Protein AF-A0A849H8X6-F1 (afdb_monomer_lite)

Secondary structure (DSSP, 8-state):
-HHHHHHHHHHHHHHHHHHHTTGGGGGS-HHHHHHHHHHHHHHHHHGGGGS-TT-HHHHHHHHHHHHHHHHHHHHHHHHHHTT----HHHHHHHHH-TT---HHHHTTS----HHHHHHHHHHHHHHHHHHHHHHHHHHHS-HHHHHHHHH--

Foldseek 3Di:
DVVQVVLLVVLLCQLLVLLLVLQVVLPDDLVSSVVSLVVSLVSLQCSLVSGDPVPVVSSVVSNVLSVLSSLQSVLSSVCSVVVNHDDSVLSSVQSPPSVNSHSPCPVVDDDDDPVVVVVVVVVVVVVVVVVVVVVVVVVVDPVVPVVVVVVVD

Radius of gyration: 18.77 Å; chains: 1; bounding box: 44×44×46 Å

Structure (mmCIF, N/CA/C/O backbone):
data_AF-A0A849H8X6-F1
#
_entry.id   AF-A0A849H8X6-F1
#
loop_
_atom_site.group_PDB
_atom_site.id
_atom_site.type_symbol
_atom_site.label_atom_id
_atom_site.label_alt_id
_atom_site.label_comp_id
_atom_site.label_asym_id
_atom_site.label_entity_id
_atom_site.label_seq_id
_atom_site.pdbx_PDB_ins_code
_atom_site.Cartn_x
_atom_site.Cartn_y
_atom_site.Cartn_z
_atom_site.occupancy
_atom_site.B_iso_or_equiv
_atom_site.auth_seq_id
_atom_site.auth_comp_id
_atom_site.auth_asym_id
_atom_site.auth_atom_id
_atom_site.pdbx_PDB_model_num
ATOM 1 N N . MET A 1 1 ? 21.881 -0.531 -15.303 1.00 60.28 1 MET A N 1
ATOM 2 C CA . MET A 1 1 ? 21.509 -0.855 -13.903 1.00 60.28 1 MET A CA 1
ATOM 3 C C . MET A 1 1 ? 20.921 0.338 -13.143 1.00 60.28 1 MET A C 1
ATOM 5 O O . MET A 1 1 ? 19.804 0.206 -12.665 1.00 60.28 1 MET A O 1
ATOM 9 N N . ALA A 1 2 ? 21.569 1.513 -13.084 1.00 70.62 2 ALA A N 1
ATOM 10 C CA . ALA A 1 2 ? 21.063 2.681 -12.329 1.00 70.62 2 ALA A CA 1
ATOM 11 C C . ALA A 1 2 ? 19.609 3.104 -12.660 1.00 70.62 2 ALA A C 1
ATOM 13 O O . ALA A 1 2 ? 18.828 3.387 -11.754 1.00 70.62 2 ALA A O 1
ATOM 14 N N . ALA A 1 3 ? 19.217 3.067 -13.940 1.00 72.69 3 ALA A N 1
ATOM 15 C CA . ALA A 1 3 ? 17.862 3.423 -14.376 1.00 72.69 3 ALA A CA 1
ATOM 16 C C . ALA A 1 3 ? 16.762 2.499 -13.807 1.00 72.69 3 ALA A C 1
ATOM 18 O O . ALA A 1 3 ? 15.667 2.960 -13.488 1.00 72.69 3 ALA A O 1
ATOM 19 N N . VAL A 1 4 ? 17.063 1.207 -13.617 1.00 76.50 4 VAL A N 1
ATOM 20 C CA . VAL A 1 4 ? 16.100 0.229 -13.084 1.00 76.50 4 VAL A CA 1
ATOM 21 C C . VAL A 1 4 ? 15.816 0.518 -11.611 1.00 76.50 4 VAL A C 1
ATOM 23 O O . VAL A 1 4 ? 14.654 0.590 -11.220 1.00 76.50 4 VAL A O 1
ATOM 26 N N . HIS A 1 5 ? 16.852 0.779 -10.808 1.00 82.88 5 HIS A N 1
ATOM 27 C CA . HIS A 1 5 ? 16.688 1.091 -9.383 1.00 82.88 5 HIS A CA 1
ATOM 28 C C . HIS A 1 5 ? 15.835 2.344 -9.154 1.00 82.88 5 HIS A C 1
ATOM 30 O O . HIS A 1 5 ? 14.966 2.344 -8.283 1.00 82.88 5 HIS A O 1
ATOM 36 N N . TRP A 1 6 ? 16.028 3.380 -9.975 1.00 89.44 6 TRP A N 1
ATOM 37 C CA . TRP A 1 6 ? 15.220 4.595 -9.893 1.00 89.44 6 TRP A CA 1
ATOM 38 C C . TRP A 1 6 ? 13.749 4.337 -10.240 1.00 89.44 6 TRP A C 1
ATOM 40 O O . TRP A 1 6 ? 12.865 4.758 -9.500 1.00 89.44 6 TRP A O 1
ATOM 50 N N . SER A 1 7 ? 13.475 3.581 -11.311 1.00 90.25 7 SER A N 1
ATOM 51 C CA . SER A 1 7 ? 12.097 3.253 -11.712 1.00 90.25 7 SER A CA 1
ATOM 52 C C . SER A 1 7 ? 11.332 2.460 -10.645 1.00 90.25 7 SER A C 1
ATOM 54 O O . SER A 1 7 ? 10.158 2.734 -10.403 1.00 90.25 7 SER A O 1
ATOM 56 N N . VAL A 1 8 ? 12.007 1.540 -9.944 1.00 91.88 8 VAL A N 1
ATOM 57 C CA . VAL A 1 8 ? 11.422 0.773 -8.833 1.00 91.88 8 VAL A CA 1
ATOM 58 C C . VAL A 1 8 ? 11.067 1.689 -7.667 1.00 91.88 8 VAL A C 1
ATOM 60 O O . VAL A 1 8 ? 9.958 1.603 -7.141 1.00 91.88 8 VAL A O 1
ATOM 63 N N . LEU A 1 9 ? 11.984 2.584 -7.283 1.00 92.50 9 LEU A N 1
ATOM 64 C CA . LEU A 1 9 ? 11.751 3.538 -6.201 1.00 92.50 9 LEU A CA 1
ATOM 65 C C . LEU A 1 9 ? 10.570 4.457 -6.528 1.00 92.50 9 LEU A C 1
ATOM 67 O O . LEU A 1 9 ? 9.667 4.609 -5.710 1.00 92.50 9 LEU A O 1
ATOM 71 N N . VAL A 1 10 ? 10.542 5.017 -7.740 1.00 94.56 10 VAL A N 1
ATOM 72 C CA . VAL A 1 10 ? 9.448 5.877 -8.206 1.00 94.56 10 VAL A CA 1
ATOM 73 C C . VAL A 1 10 ? 8.122 5.122 -8.184 1.00 94.56 10 VAL A C 1
ATOM 75 O O . VAL A 1 10 ? 7.155 5.628 -7.620 1.00 94.56 10 VAL A O 1
ATOM 78 N N . ALA A 1 11 ? 8.069 3.902 -8.726 1.00 95.25 11 ALA A N 1
ATOM 79 C CA . ALA A 1 11 ? 6.847 3.105 -8.738 1.00 95.25 11 ALA A CA 1
ATOM 80 C C . ALA A 1 11 ? 6.340 2.803 -7.317 1.00 95.25 11 ALA A C 1
ATOM 82 O O . ALA A 1 11 ? 5.154 2.984 -7.037 1.00 95.25 11 ALA A O 1
ATOM 83 N N . ALA A 1 12 ? 7.236 2.428 -6.397 1.00 94.12 12 ALA A N 1
ATOM 84 C CA . ALA A 1 12 ? 6.890 2.184 -4.998 1.00 94.12 12 ALA A CA 1
ATOM 85 C C . ALA A 1 12 ? 6.389 3.457 -4.293 1.00 94.12 12 ALA A C 1
ATOM 87 O O . ALA A 1 12 ? 5.370 3.416 -3.602 1.00 94.12 12 ALA A O 1
ATOM 88 N N . CYS A 1 13 ? 7.053 4.599 -4.501 1.00 95.81 13 CYS A N 1
ATOM 89 C CA . CYS A 1 13 ? 6.639 5.888 -3.947 1.00 95.81 13 CYS A CA 1
ATOM 90 C C . CYS A 1 13 ? 5.273 6.335 -4.477 1.00 95.81 13 CYS A C 1
ATOM 92 O O . CYS A 1 13 ? 4.448 6.805 -3.694 1.00 95.81 13 CYS A O 1
ATOM 94 N N . VAL A 1 14 ? 5.008 6.160 -5.776 1.00 97.06 14 VAL A N 1
ATOM 95 C CA . VAL A 1 14 ? 3.704 6.467 -6.382 1.00 97.06 14 VAL A CA 1
ATOM 96 C C . VAL A 1 14 ? 2.626 5.560 -5.796 1.00 97.06 14 VAL A C 1
ATOM 98 O O . VAL A 1 14 ? 1.618 6.064 -5.305 1.00 97.06 14 VAL A O 1
ATOM 101 N N . ALA A 1 15 ? 2.844 4.243 -5.770 1.00 97.00 15 ALA A N 1
ATOM 102 C CA . ALA A 1 15 ? 1.888 3.286 -5.215 1.00 97.00 15 ALA A CA 1
ATOM 103 C C . ALA A 1 15 ? 1.558 3.593 -3.743 1.00 97.00 15 ALA A C 1
ATOM 105 O O . ALA A 1 15 ? 0.386 3.624 -3.350 1.00 97.00 15 ALA A O 1
ATOM 106 N N . TYR A 1 16 ? 2.580 3.882 -2.934 1.00 96.88 16 TYR A N 1
ATOM 107 C CA . TYR A 1 16 ? 2.414 4.257 -1.534 1.00 96.88 16 TY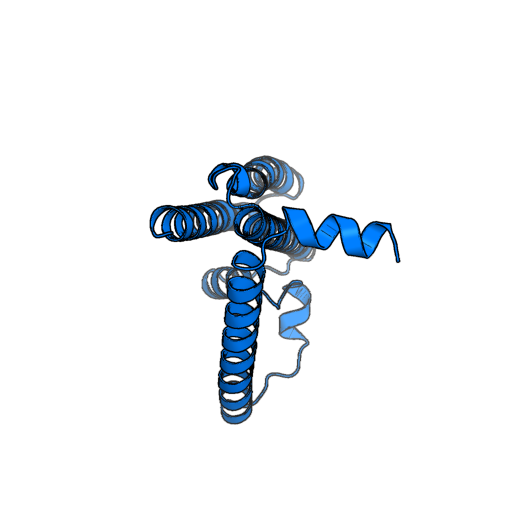R A CA 1
ATOM 108 C C . TYR A 1 16 ? 1.668 5.588 -1.386 1.00 96.88 16 TYR A C 1
ATOM 110 O O . TYR A 1 16 ? 0.680 5.662 -0.658 1.00 96.88 16 TYR A O 1
ATOM 118 N N . GLY A 1 17 ? 2.092 6.631 -2.104 1.00 97.19 17 GLY A N 1
ATOM 119 C CA . GLY A 1 17 ? 1.484 7.961 -2.045 1.00 97.19 17 GLY A CA 1
ATOM 120 C C . GLY A 1 17 ? 0.013 7.955 -2.460 1.00 97.19 17 GLY A C 1
ATOM 121 O O . GLY A 1 17 ? -0.827 8.511 -1.755 1.00 97.19 17 GLY A O 1
ATOM 122 N N . VAL A 1 18 ? -0.323 7.250 -3.542 1.00 97.19 18 VAL A N 1
ATOM 123 C CA . VAL A 1 18 ? -1.712 7.056 -3.991 1.00 97.19 18 VAL A CA 1
ATOM 124 C C . VAL A 1 18 ? -2.523 6.307 -2.934 1.00 97.19 18 VAL A C 1
ATOM 126 O O . VAL A 1 18 ? -3.649 6.699 -2.633 1.00 97.19 18 VAL A O 1
ATOM 129 N N . SER A 1 19 ? -1.945 5.283 -2.300 1.00 97.00 19 SER A N 1
ATOM 130 C CA . SER A 1 19 ? -2.608 4.552 -1.212 1.00 97.00 19 SER A CA 1
ATOM 131 C C . SER A 1 19 ? -2.908 5.447 -0.005 1.00 97.00 19 SER A C 1
ATOM 133 O O . SER A 1 19 ? -3.952 5.293 0.631 1.00 97.00 19 SER A O 1
ATOM 135 N N . VAL A 1 20 ? -2.047 6.428 0.296 1.00 97.62 20 VAL A N 1
ATOM 136 C CA . VAL A 1 20 ? -2.269 7.389 1.390 1.00 97.62 20 VAL A CA 1
ATOM 137 C C . VAL A 1 20 ? -3.517 8.248 1.161 1.00 97.62 20 VAL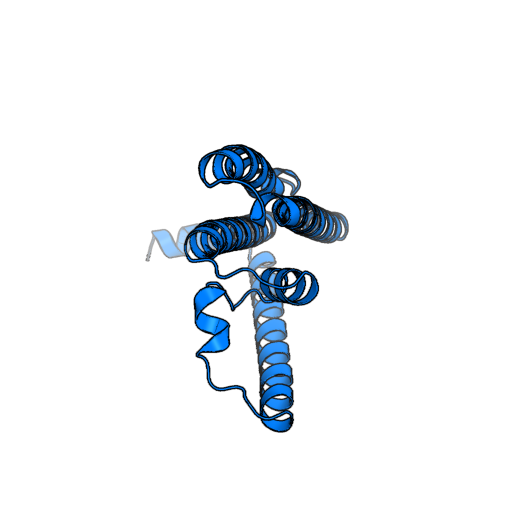 A C 1
ATOM 139 O O . VAL A 1 20 ? -4.218 8.575 2.123 1.00 97.62 20 VAL A O 1
ATOM 142 N N . LEU A 1 21 ? -3.870 8.534 -0.095 1.00 97.19 21 LEU A N 1
ATOM 143 C CA . LEU A 1 21 ? -5.072 9.303 -0.446 1.00 97.19 21 LEU A CA 1
ATOM 144 C C . LEU A 1 21 ? -6.382 8.598 -0.058 1.00 97.19 21 LEU A C 1
ATOM 146 O O . LEU A 1 21 ? -7.428 9.243 0.002 1.00 97.19 21 LEU A O 1
ATOM 150 N N . PHE A 1 22 ? -6.346 7.302 0.268 1.00 97.31 22 PHE A N 1
ATOM 151 C CA . PHE A 1 22 ? -7.516 6.584 0.771 1.00 97.31 22 PHE A CA 1
ATOM 152 C C . PHE A 1 22 ? -7.870 6.938 2.226 1.00 97.31 22 PHE A C 1
ATOM 154 O O . PHE A 1 22 ? -9.005 6.728 2.654 1.00 97.31 22 PHE A O 1
ATOM 161 N N . PHE A 1 23 ? -6.941 7.507 3.003 1.00 97.38 23 PHE A N 1
ATOM 162 C CA . PHE A 1 23 ? -7.172 7.844 4.411 1.00 97.38 23 PHE A CA 1
ATOM 163 C C . PHE A 1 23 ? -8.440 8.687 4.669 1.00 97.38 23 PHE A C 1
ATOM 165 O O . PHE A 1 23 ? -9.253 8.280 5.507 1.00 97.38 23 PHE A O 1
ATOM 172 N N . PRO A 1 24 ? -8.690 9.818 3.971 1.00 96.88 24 PRO A N 1
ATOM 173 C CA . PRO A 1 24 ? -9.925 10.584 4.153 1.00 96.88 24 PRO A CA 1
ATOM 174 C C . PRO A 1 24 ? -11.189 9.774 3.825 1.00 96.88 24 PRO A C 1
ATOM 176 O O . PRO A 1 24 ? -12.220 9.966 4.476 1.00 96.88 24 PRO A O 1
ATOM 179 N N . ALA A 1 25 ? -11.115 8.816 2.892 1.00 96.38 25 ALA A N 1
ATOM 180 C CA . ALA A 1 25 ? -12.249 7.965 2.540 1.00 96.38 25 ALA A CA 1
ATOM 181 C C . ALA A 1 25 ? -12.672 7.043 3.701 1.00 96.38 25 ALA A C 1
ATOM 183 O O . ALA A 1 25 ? -13.832 6.654 3.801 1.00 96.38 25 ALA A O 1
ATOM 184 N N . LEU A 1 26 ? -11.814 6.757 4.682 1.00 95.50 26 LEU A N 1
ATOM 185 C CA . LEU A 1 26 ? -12.221 5.964 5.852 1.00 95.50 26 LEU A CA 1
ATOM 186 C C . LEU A 1 26 ? -13.346 6.623 6.676 1.00 95.50 26 LEU A C 1
ATOM 188 O O . LEU A 1 26 ? -13.999 5.949 7.478 1.00 95.50 26 LEU A O 1
ATOM 192 N N . ARG A 1 27 ? -13.601 7.924 6.476 1.00 95.19 27 ARG A N 1
ATOM 193 C CA . ARG A 1 27 ? -14.639 8.691 7.180 1.00 95.19 27 ARG A CA 1
ATOM 194 C C . ARG A 1 27 ? -15.990 8.744 6.461 1.00 95.19 27 ARG A C 1
ATOM 196 O O . ARG A 1 27 ? -16.971 9.107 7.104 1.00 95.19 27 ARG A O 1
ATOM 203 N N . ILE A 1 28 ? -16.067 8.370 5.183 1.00 95.12 28 ILE A N 1
ATOM 204 C CA . ILE A 1 28 ? -17.312 8.427 4.394 1.00 95.12 28 ILE A CA 1
ATOM 205 C C . ILE A 1 28 ? -18.105 7.108 4.456 1.00 95.12 28 ILE A C 1
ATOM 207 O O . ILE A 1 28 ? -17.673 6.123 5.065 1.00 95.12 28 ILE A O 1
ATOM 211 N N . SER A 1 29 ? -19.301 7.100 3.855 1.00 95.56 29 SER A N 1
ATOM 212 C CA . SER A 1 29 ? -20.191 5.931 3.774 1.00 95.56 29 SER A CA 1
ATOM 213 C C . SER A 1 29 ? -19.559 4.769 2.994 1.00 95.56 29 SER A C 1
ATOM 215 O O . SER A 1 29 ? -18.625 4.971 2.221 1.00 95.56 29 SER A O 1
ATOM 217 N N . SER A 1 30 ? -20.071 3.543 3.169 1.00 93.38 30 SER A N 1
ATOM 218 C CA . SER A 1 30 ? -19.508 2.359 2.492 1.00 93.38 30 SER A CA 1
ATOM 219 C C . SER A 1 30 ? -19.486 2.509 0.964 1.00 93.38 30 SER A C 1
ATOM 221 O O . SER A 1 30 ? -18.438 2.331 0.346 1.00 93.38 30 SER A O 1
ATOM 223 N N . ARG A 1 31 ? -20.589 2.977 0.362 1.00 94.56 31 ARG A N 1
A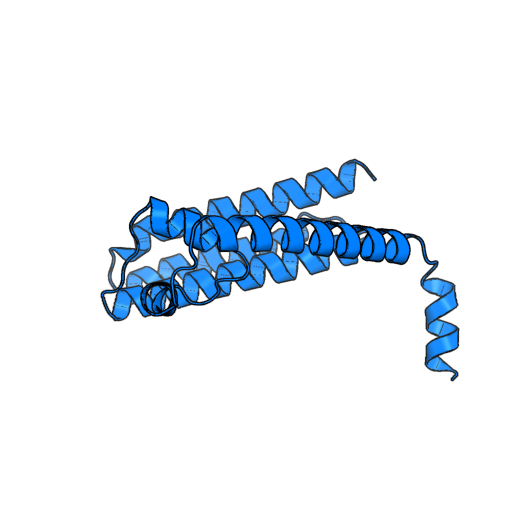TOM 224 C CA . ARG A 1 31 ? -20.658 3.233 -1.088 1.00 94.56 31 ARG A CA 1
ATOM 225 C C . ARG A 1 31 ? -19.639 4.278 -1.541 1.00 94.56 31 ARG A C 1
ATOM 227 O O . ARG A 1 31 ? -18.929 4.050 -2.513 1.00 94.56 31 ARG A O 1
ATOM 234 N N . GLY A 1 32 ? -19.518 5.385 -0.802 1.00 95.19 32 GLY A N 1
ATOM 235 C CA . GLY A 1 32 ? -18.519 6.414 -1.092 1.00 95.19 32 GLY A CA 1
ATOM 236 C C . GLY A 1 32 ? -17.091 5.871 -1.022 1.00 95.19 32 GLY A C 1
ATOM 237 O O . GLY A 1 32 ? -16.268 6.189 -1.875 1.00 95.19 32 GLY A O 1
ATOM 238 N N . ARG A 1 33 ? -16.802 4.986 -0.058 1.00 96.12 33 ARG A N 1
ATOM 239 C CA . ARG A 1 33 ? -15.493 4.326 0.040 1.00 96.12 33 ARG A CA 1
ATOM 240 C C . ARG A 1 33 ? -15.173 3.484 -1.178 1.00 96.12 33 ARG A C 1
ATOM 242 O O . ARG A 1 33 ? -14.046 3.559 -1.638 1.00 96.12 33 ARG A O 1
ATOM 249 N N . VAL A 1 34 ? -16.123 2.703 -1.690 1.00 96.75 34 VAL A N 1
ATOM 250 C CA . VAL A 1 34 ? -15.899 1.874 -2.887 1.00 96.75 34 VAL A CA 1
ATOM 251 C C . VAL A 1 34 ? -15.603 2.750 -4.103 1.00 96.75 34 VAL A C 1
ATOM 253 O O . VAL A 1 34 ? -14.652 2.472 -4.828 1.00 96.75 34 VAL A O 1
ATOM 256 N N . ILE A 1 35 ? -16.347 3.850 -4.269 1.00 97.31 35 ILE A N 1
ATOM 257 C CA . ILE A 1 35 ? -16.139 4.811 -5.365 1.00 97.31 35 ILE A CA 1
ATOM 258 C C . ILE A 1 35 ? -14.723 5.401 -5.338 1.00 97.31 35 I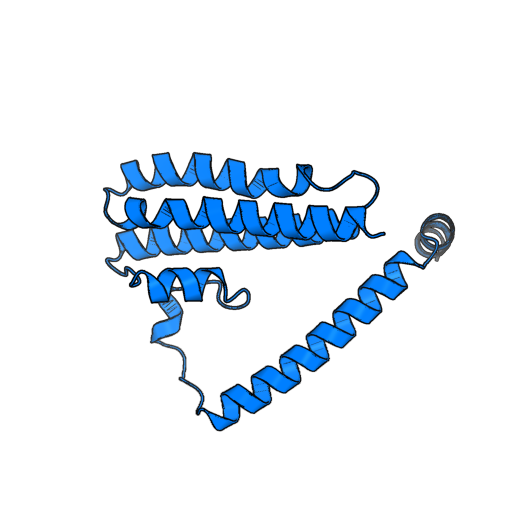LE A C 1
ATOM 260 O O . ILE A 1 35 ? -14.155 5.635 -6.396 1.00 97.31 35 ILE A O 1
ATOM 264 N N . VAL A 1 36 ? -14.135 5.613 -4.155 1.00 97.38 36 VAL A N 1
ATOM 265 C CA . VAL A 1 36 ? -12.744 6.085 -4.024 1.00 97.38 36 VAL A CA 1
ATOM 266 C C . VAL A 1 36 ? -11.736 4.934 -4.126 1.00 97.38 36 VAL A C 1
ATOM 268 O O . VAL A 1 36 ? -10.678 5.086 -4.728 1.00 97.38 36 VAL A O 1
ATOM 271 N N . LEU A 1 37 ? -12.047 3.771 -3.556 1.00 97.44 37 LEU A N 1
ATOM 272 C CA . LEU A 1 37 ? -11.142 2.627 -3.491 1.00 97.44 37 LEU A CA 1
ATOM 273 C C . LEU A 1 37 ? -10.826 2.063 -4.873 1.00 97.44 37 LEU A C 1
ATOM 275 O O . LEU A 1 37 ? -9.664 1.808 -5.161 1.00 97.44 37 LEU A O 1
ATOM 279 N N . VAL A 1 38 ? -11.842 1.875 -5.717 1.00 98.00 38 VAL A N 1
ATOM 280 C CA . VAL A 1 38 ? -11.684 1.288 -7.055 1.00 98.00 38 VAL A CA 1
ATOM 281 C C . VAL A 1 38 ? -10.684 2.068 -7.920 1.00 98.00 38 VAL A C 1
ATOM 283 O O . VAL A 1 38 ? -9.716 1.455 -8.368 1.00 98.00 38 VAL A O 1
ATOM 286 N N . PRO A 1 39 ? -10.828 3.390 -8.143 1.00 98.19 39 PRO A N 1
ATOM 287 C CA . PRO A 1 39 ? -9.876 4.131 -8.965 1.00 98.19 39 PRO A CA 1
ATOM 288 C C . PRO A 1 39 ? -8.476 4.168 -8.343 1.00 98.19 39 PRO A C 1
ATOM 290 O O . PRO A 1 39 ? -7.498 4.002 -9.066 1.00 98.19 39 PRO A O 1
ATOM 293 N N . LEU A 1 40 ? -8.353 4.309 -7.016 1.00 97.88 40 LEU A N 1
ATOM 294 C CA . LEU A 1 40 ? -7.042 4.257 -6.357 1.00 97.88 40 LEU A CA 1
ATOM 295 C C . LEU A 1 40 ? -6.377 2.886 -6.528 1.00 97.88 40 LEU A C 1
ATOM 297 O O . LEU A 1 40 ? -5.191 2.822 -6.836 1.00 97.88 40 LEU A O 1
ATOM 301 N N . ALA A 1 41 ? -7.133 1.797 -6.381 1.00 97.88 41 ALA A N 1
ATOM 302 C CA . ALA A 1 41 ? -6.637 0.441 -6.581 1.00 97.88 41 ALA A CA 1
ATOM 303 C C . ALA A 1 41 ? -6.166 0.223 -8.023 1.00 97.88 41 ALA A C 1
ATOM 305 O O . ALA A 1 41 ? -5.088 -0.328 -8.223 1.00 97.88 41 ALA A O 1
ATOM 306 N N . VAL A 1 42 ? -6.916 0.706 -9.019 1.00 98.31 42 VAL A N 1
ATOM 307 C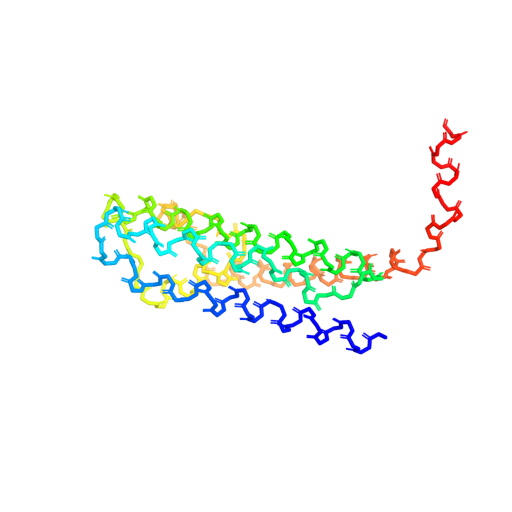 CA . VAL A 1 42 ? -6.500 0.653 -10.430 1.00 98.31 42 VAL A CA 1
ATOM 308 C C . VAL A 1 42 ? -5.179 1.393 -10.630 1.00 98.31 42 VAL A C 1
ATOM 310 O O . VAL A 1 42 ? -4.247 0.822 -11.188 1.00 98.31 42 VAL A O 1
ATOM 313 N N . VAL A 1 43 ? -5.053 2.624 -10.125 1.00 98.19 43 VAL A N 1
ATOM 314 C CA . VAL A 1 43 ? -3.807 3.400 -10.245 1.00 98.19 43 VAL A CA 1
ATOM 315 C C . VAL A 1 43 ? -2.634 2.675 -9.579 1.00 98.19 43 VAL A C 1
ATOM 317 O O . VAL A 1 43 ? -1.568 2.566 -10.180 1.00 98.19 43 VAL A O 1
ATOM 320 N N . VAL A 1 44 ? -2.825 2.128 -8.374 1.00 97.88 44 VAL A N 1
ATOM 321 C CA . VAL A 1 44 ? -1.790 1.356 -7.666 1.00 97.88 44 VAL A CA 1
ATOM 322 C C . VAL A 1 44 ? -1.379 0.117 -8.467 1.00 97.88 44 VAL A C 1
ATOM 324 O O . VAL A 1 44 ? -0.187 -0.123 -8.645 1.00 97.88 44 VAL A O 1
ATOM 327 N N . LEU A 1 45 ? -2.338 -0.640 -9.006 1.00 97.94 45 LEU A N 1
ATOM 328 C CA . LEU A 1 45 ? -2.078 -1.854 -9.790 1.00 97.94 45 LEU A CA 1
ATOM 329 C C . LEU A 1 45 ? -1.402 -1.581 -11.139 1.00 97.94 45 LEU A C 1
ATOM 331 O O . LEU A 1 45 ? -0.748 -2.474 -11.670 1.00 97.94 45 LEU A O 1
ATOM 335 N N . LEU A 1 46 ? -1.524 -0.366 -11.676 1.00 98.19 46 LEU A N 1
ATOM 336 C CA . LEU A 1 46 ? -0.841 0.057 -12.900 1.00 98.19 46 LEU A CA 1
ATOM 337 C C . LEU A 1 46 ? 0.593 0.549 -12.655 1.00 98.19 46 LEU A C 1
ATOM 339 O O . LEU A 1 46 ? 1.361 0.673 -13.607 1.00 98.19 46 LEU A O 1
ATOM 343 N N . THR A 1 47 ? 1.010 0.779 -11.406 1.00 97.12 47 THR A N 1
ATOM 344 C CA . THR A 1 47 ? 2.379 1.242 -11.104 1.00 97.12 47 THR A CA 1
ATOM 345 C C . THR A 1 47 ? 3.516 0.347 -11.627 1.00 97.12 47 THR A C 1
ATOM 347 O O . THR A 1 47 ? 4.549 0.909 -12.000 1.00 97.12 47 THR A O 1
ATOM 350 N N . PRO A 1 48 ? 3.388 -0.994 -11.772 1.00 96.62 48 PRO A N 1
ATOM 351 C CA . PRO A 1 48 ? 4.444 -1.813 -12.371 1.00 96.62 48 PRO A CA 1
ATOM 352 C C . PRO A 1 48 ? 4.753 -1.445 -13.829 1.00 96.62 48 PRO A C 1
ATOM 354 O O . PRO A 1 48 ? 5.834 -1.764 -14.321 1.00 96.62 48 PRO A O 1
ATOM 357 N N . TRP A 1 49 ? 3.842 -0.761 -14.532 1.00 96.75 49 TRP A N 1
ATOM 358 C CA . TRP A 1 49 ? 4.062 -0.319 -15.914 1.00 96.75 49 TRP A CA 1
ATOM 359 C C . TRP A 1 49 ? 5.080 0.821 -16.031 1.00 96.75 49 TRP A C 1
ATOM 361 O O . TRP A 1 49 ? 5.584 1.071 -17.119 1.00 96.75 49 TRP A O 1
ATOM 371 N N . ILE A 1 50 ? 5.435 1.469 -14.917 1.00 95.88 50 ILE A N 1
ATOM 372 C CA . ILE A 1 50 ? 6.529 2.452 -14.858 1.00 95.88 50 ILE A CA 1
ATOM 373 C C . ILE A 1 50 ? 7.894 1.765 -15.061 1.00 95.88 50 ILE A C 1
ATOM 375 O O . ILE A 1 50 ? 8.856 2.396 -15.496 1.00 95.88 50 ILE A O 1
ATOM 379 N N . ILE A 1 51 ? 7.995 0.470 -14.748 1.00 92.25 51 ILE A N 1
ATOM 380 C CA . ILE A 1 51 ? 9.244 -0.290 -14.852 1.00 92.25 51 ILE A CA 1
ATOM 381 C C . ILE A 1 51 ? 9.411 -0.790 -16.292 1.00 92.25 51 ILE A C 1
ATOM 383 O O . ILE A 1 51 ? 8.450 -1.352 -16.821 1.00 92.25 51 ILE A O 1
ATOM 387 N N . PRO A 1 52 ? 10.599 -0.659 -16.918 1.00 92.62 52 PRO A N 1
ATOM 388 C CA . PRO A 1 52 ? 10.874 -1.151 -18.274 1.00 92.62 52 PRO A CA 1
ATOM 389 C C . PRO A 1 52 ? 10.609 -2.655 -18.472 1.00 92.62 52 PRO A C 1
ATOM 391 O O . PRO A 1 52 ? 10.658 -3.439 -17.520 1.00 92.62 52 PRO A O 1
ATOM 394 N N . SER A 1 53 ? 10.317 -3.075 -19.710 1.00 92.88 53 SER A N 1
ATOM 395 C CA . SER A 1 53 ? 9.953 -4.466 -20.062 1.00 92.88 53 SER A CA 1
ATOM 396 C C . SER A 1 53 ? 11.044 -5.489 -19.833 1.00 92.88 53 SER A C 1
ATOM 398 O O . SER A 1 53 ? 10.759 -6.659 -19.578 1.00 92.88 53 SER A O 1
ATOM 400 N N . GLU A 1 54 ? 12.278 -5.026 -19.877 1.00 88.56 54 GLU A N 1
ATOM 401 C CA . GLU A 1 54 ? 13.485 -5.823 -19.777 1.00 88.56 54 GLU A CA 1
ATOM 402 C C . GLU A 1 54 ? 13.723 -6.233 -18.314 1.00 88.56 54 GLU A C 1
ATOM 404 O O . GLU A 1 54 ? 14.259 -7.300 -18.035 1.00 88.56 54 GLU A O 1
ATOM 409 N N . ALA A 1 55 ? 13.240 -5.438 -17.352 1.00 89.62 55 ALA A N 1
ATOM 410 C CA . ALA A 1 55 ? 13.426 -5.662 -15.921 1.00 89.62 55 ALA A CA 1
ATOM 411 C C . ALA A 1 55 ? 12.297 -6.517 -15.305 1.00 89.62 55 ALA A C 1
ATOM 413 O O . ALA A 1 55 ? 11.615 -6.097 -14.364 1.00 89.62 55 ALA A O 1
ATOM 414 N N . ARG A 1 56 ? 12.097 -7.736 -15.827 1.00 88.44 56 ARG A N 1
ATOM 415 C CA . ARG A 1 56 ? 10.969 -8.628 -15.474 1.00 88.44 56 ARG A CA 1
ATOM 416 C C . ARG A 1 56 ? 10.835 -8.885 -13.967 1.00 88.44 56 ARG A C 1
ATOM 418 O O . ARG A 1 56 ? 9.741 -8.738 -13.426 1.00 88.44 56 ARG A O 1
ATOM 425 N N . ILE A 1 57 ? 11.937 -9.202 -13.280 1.00 87.81 57 ILE A N 1
ATOM 426 C CA . ILE A 1 57 ? 11.930 -9.478 -11.830 1.00 87.81 57 ILE A CA 1
ATOM 427 C C . ILE A 1 57 ? 11.543 -8.226 -11.035 1.00 87.81 57 ILE A C 1
ATOM 429 O O . ILE A 1 57 ? 10.692 -8.290 -10.151 1.00 87.81 57 ILE A O 1
ATOM 433 N N . ALA A 1 58 ? 12.114 -7.067 -11.370 1.00 88.31 58 ALA A N 1
ATOM 434 C CA . ALA A 1 58 ? 11.789 -5.810 -10.698 1.00 88.31 58 ALA A CA 1
ATOM 435 C C . ALA A 1 58 ? 10.304 -5.449 -10.866 1.00 88.31 58 ALA A C 1
ATOM 437 O O . ALA A 1 58 ? 9.631 -5.097 -9.895 1.00 88.31 58 ALA A O 1
ATOM 438 N N . ARG A 1 59 ? 9.775 -5.607 -12.085 1.00 93.00 59 ARG A N 1
ATOM 439 C CA . ARG A 1 59 ? 8.356 -5.398 -12.382 1.00 93.00 59 ARG A CA 1
ATOM 440 C C . ARG A 1 59 ? 7.464 -6.349 -11.587 1.00 93.00 59 ARG A C 1
ATOM 442 O O . ARG A 1 59 ? 6.457 -5.913 -11.035 1.00 93.00 59 ARG A O 1
ATOM 449 N N . PHE A 1 60 ? 7.846 -7.620 -11.489 1.00 91.81 60 PHE A N 1
ATOM 450 C CA . PHE A 1 60 ? 7.129 -8.617 -10.698 1.00 91.81 60 PHE A CA 1
ATOM 451 C C . PHE A 1 60 ? 7.087 -8.256 -9.206 1.00 91.81 60 PHE A C 1
ATOM 453 O O . PHE A 1 60 ? 6.016 -8.271 -8.601 1.00 91.81 60 PHE A O 1
ATOM 460 N N . LEU A 1 61 ? 8.216 -7.844 -8.620 1.00 92.12 61 LEU A N 1
ATOM 461 C CA . LEU A 1 61 ? 8.274 -7.418 -7.217 1.00 92.12 61 LEU A CA 1
ATOM 462 C C . LEU A 1 61 ? 7.376 -6.206 -6.941 1.00 92.12 61 LEU A C 1
ATOM 464 O O . LEU A 1 61 ? 6.661 -6.183 -5.938 1.00 92.12 61 LEU A O 1
ATOM 468 N N . VAL A 1 62 ? 7.359 -5.217 -7.839 1.00 95.31 62 VAL A N 1
ATOM 469 C CA . VAL A 1 62 ? 6.467 -4.055 -7.702 1.00 95.31 62 VAL A CA 1
ATOM 470 C C . VAL A 1 62 ? 5.002 -4.427 -7.921 1.00 95.31 62 VAL A C 1
ATOM 472 O O . VAL A 1 62 ? 4.136 -3.871 -7.245 1.00 95.31 62 VAL A O 1
ATOM 475 N N . ALA A 1 63 ? 4.698 -5.403 -8.779 1.00 96.12 63 ALA A N 1
ATOM 476 C CA . ALA A 1 63 ? 3.343 -5.932 -8.916 1.00 96.12 63 ALA A CA 1
ATOM 477 C C . ALA A 1 63 ? 2.859 -6.604 -7.621 1.00 96.12 63 ALA A C 1
ATOM 479 O O . ALA A 1 63 ? 1.752 -6.313 -7.167 1.00 96.12 63 ALA A O 1
ATOM 480 N N . ILE A 1 64 ? 3.703 -7.419 -6.972 1.00 96.31 64 ILE A N 1
ATOM 481 C CA . ILE A 1 64 ? 3.399 -8.001 -5.654 1.00 96.31 64 ILE A CA 1
ATOM 482 C C . ILE A 1 64 ? 3.170 -6.895 -4.623 1.00 96.31 64 ILE A C 1
ATOM 484 O O . ILE A 1 64 ? 2.153 -6.902 -3.931 1.00 96.31 64 ILE A O 1
ATOM 488 N N . TYR A 1 65 ? 4.087 -5.928 -4.536 1.00 95.81 65 TYR A N 1
ATOM 489 C CA . TYR A 1 65 ? 3.979 -4.797 -3.613 1.00 95.81 65 TYR A CA 1
ATOM 490 C C . TYR A 1 65 ? 2.661 -4.029 -3.796 1.00 95.81 65 TYR A C 1
ATOM 492 O O . TYR A 1 65 ? 1.951 -3.759 -2.826 1.00 95.81 65 TYR A O 1
ATOM 500 N N . SER A 1 66 ? 2.295 -3.746 -5.046 1.00 97.38 66 SER A N 1
ATOM 501 C CA . SER A 1 66 ? 1.049 -3.063 -5.407 1.00 97.38 66 SER A CA 1
ATOM 502 C C . SER A 1 66 ? -0.181 -3.877 -5.014 1.00 97.38 66 SER A C 1
ATOM 504 O O . SER A 1 66 ? -1.110 -3.338 -4.414 1.00 97.38 66 SER A O 1
ATOM 506 N N . GLY A 1 67 ? -0.171 -5.186 -5.279 1.00 97.25 67 GLY A N 1
ATOM 507 C CA . GLY A 1 67 ? -1.232 -6.099 -4.855 1.00 97.25 67 GLY A CA 1
ATOM 508 C C . GLY A 1 67 ? -1.400 -6.121 -3.335 1.00 97.25 67 GLY A C 1
ATOM 509 O O . GLY A 1 67 ? -2.519 -6.005 -2.836 1.00 97.25 67 GLY A O 1
ATOM 510 N N . VAL A 1 68 ? -0.294 -6.177 -2.585 1.00 97.06 68 VAL A N 1
ATOM 511 C CA . VAL A 1 68 ? -0.306 -6.098 -1.117 1.00 97.06 68 VAL A CA 1
ATOM 512 C C . VAL A 1 68 ? -0.926 -4.785 -0.640 1.00 97.06 68 VAL A C 1
ATOM 514 O O . VAL A 1 68 ? -1.777 -4.810 0.248 1.00 97.06 68 VAL A O 1
ATOM 517 N N . LEU A 1 69 ? -0.560 -3.644 -1.230 1.00 97.56 69 LEU A N 1
ATOM 518 C CA . LEU A 1 69 ? -1.173 -2.359 -0.887 1.00 97.56 69 LEU A CA 1
ATOM 519 C C . LEU A 1 69 ? -2.684 -2.359 -1.150 1.00 97.56 69 LEU A C 1
ATOM 521 O O . LEU A 1 69 ? -3.444 -1.966 -0.267 1.00 97.56 69 LEU A O 1
ATOM 525 N N . VAL A 1 70 ? -3.143 -2.859 -2.300 1.00 97.88 70 VAL A N 1
ATOM 526 C CA . VAL A 1 70 ? -4.583 -2.954 -2.599 1.00 97.88 70 VAL A CA 1
ATOM 527 C C . VAL A 1 70 ? -5.314 -3.839 -1.586 1.00 97.88 70 VAL A C 1
ATOM 529 O O . VAL A 1 70 ? -6.371 -3.446 -1.089 1.00 97.88 70 VAL A O 1
ATOM 532 N N . LEU A 1 71 ? -4.742 -4.987 -1.208 1.00 97.06 71 LEU A N 1
ATOM 533 C CA . LEU A 1 71 ? -5.310 -5.855 -0.169 1.00 97.06 71 LEU A CA 1
ATOM 534 C C . LEU A 1 71 ? -5.419 -5.138 1.182 1.00 97.06 71 LEU A C 1
ATOM 536 O O . LEU A 1 71 ? -6.437 -5.264 1.863 1.00 97.06 71 LEU A O 1
ATOM 540 N N . LYS A 1 72 ? -4.414 -4.340 1.552 1.00 97.06 72 LYS A N 1
ATOM 541 C CA . LYS A 1 72 ? -4.454 -3.516 2.768 1.00 97.06 72 LYS A CA 1
ATOM 542 C C . LYS A 1 72 ? -5.541 -2.449 2.709 1.00 97.06 72 LYS A C 1
ATOM 544 O O . LYS A 1 72 ? -6.251 -2.253 3.693 1.00 97.06 72 LYS A O 1
ATOM 549 N N . LEU A 1 73 ? -5.697 -1.766 1.575 1.00 97.00 73 LEU A N 1
ATOM 550 C CA . LEU A 1 73 ? -6.766 -0.779 1.390 1.00 97.00 73 LEU A CA 1
ATOM 551 C C . LEU A 1 73 ? -8.151 -1.435 1.480 1.00 97.00 73 LEU A C 1
ATOM 553 O O . LEU A 1 73 ? -9.058 -0.878 2.103 1.00 97.00 73 LEU A O 1
ATOM 557 N N . TRP A 1 74 ? -8.299 -2.642 0.930 1.00 96.94 74 TRP A N 1
ATOM 558 C CA . TRP A 1 74 ? -9.515 -3.441 1.065 1.00 96.94 74 TRP A CA 1
ATOM 559 C C . TRP A 1 74 ? -9.784 -3.855 2.519 1.00 96.94 74 TRP A C 1
ATOM 561 O O . TRP A 1 74 ? -10.905 -3.706 3.007 1.00 96.94 74 TRP A O 1
ATOM 571 N N . ASP A 1 75 ? -8.766 -4.307 3.257 1.00 96.19 75 ASP A N 1
ATOM 572 C CA . ASP A 1 75 ? -8.915 -4.616 4.684 1.00 96.19 75 ASP A CA 1
ATOM 573 C C . ASP A 1 75 ? -9.334 -3.382 5.492 1.00 96.19 75 ASP A C 1
ATOM 575 O O . ASP A 1 75 ? -10.229 -3.473 6.330 1.00 96.19 75 ASP A O 1
ATOM 579 N N . LEU A 1 76 ? -8.770 -2.209 5.197 1.00 95.88 76 LEU A N 1
ATOM 580 C CA . LEU A 1 76 ? -9.164 -0.950 5.832 1.00 95.88 76 LEU A CA 1
ATOM 581 C C . LEU A 1 76 ? -10.599 -0.539 5.485 1.00 95.88 76 LEU A C 1
ATOM 583 O O . LEU A 1 76 ? -11.309 -0.021 6.349 1.00 95.88 76 LEU A O 1
ATOM 587 N N . HIS A 1 77 ? -11.052 -0.791 4.254 1.00 95.81 77 HIS A N 1
ATOM 588 C CA . HIS A 1 77 ? -12.449 -0.601 3.866 1.00 95.81 77 HIS A CA 1
ATOM 589 C C . HIS A 1 77 ? -13.388 -1.466 4.723 1.00 95.81 77 HIS A C 1
ATOM 591 O O . HIS A 1 77 ? -14.339 -0.933 5.306 1.00 95.81 77 HIS A O 1
ATOM 597 N N . LEU A 1 78 ? -13.085 -2.762 4.865 1.00 94.88 78 LEU A N 1
ATOM 598 C CA . LEU A 1 78 ? -13.845 -3.690 5.711 1.00 94.88 78 LEU A CA 1
ATOM 599 C C . LEU A 1 78 ? -13.750 -3.327 7.203 1.00 94.88 78 LEU A C 1
ATOM 601 O O . LEU A 1 78 ? -14.732 -3.422 7.941 1.00 94.88 78 LEU A O 1
ATOM 605 N N . GLY A 1 79 ? -12.582 -2.881 7.665 1.00 93.31 79 GLY A N 1
ATOM 606 C CA . GLY A 1 79 ? -12.372 -2.397 9.029 1.00 93.31 79 GLY A CA 1
ATOM 607 C C . GLY A 1 79 ? -13.252 -1.188 9.340 1.00 93.31 79 GLY A C 1
ATOM 608 O O . GLY A 1 79 ? -13.931 -1.159 10.369 1.00 93.31 79 GLY A O 1
ATOM 609 N N . ALA A 1 80 ? -13.338 -0.237 8.407 1.00 93.75 80 ALA A N 1
ATOM 610 C CA . ALA A 1 80 ? -14.169 0.951 8.550 1.00 93.75 80 ALA A CA 1
ATOM 611 C C . ALA A 1 80 ? -15.675 0.631 8.617 1.00 93.75 80 ALA A C 1
ATOM 613 O O . ALA A 1 80 ? -16.403 1.358 9.298 1.00 93.75 80 ALA A O 1
ATOM 614 N N . GLU A 1 81 ? -16.150 -0.442 7.968 1.00 92.50 81 GLU A N 1
ATOM 615 C CA . GLU A 1 81 ? -17.525 -0.954 8.137 1.00 92.50 81 GLU A CA 1
ATOM 616 C C . GLU A 1 81 ? -17.786 -1.445 9.558 1.00 92.50 81 GLU A C 1
ATOM 618 O O . GLU A 1 81 ? -18.843 -1.181 10.128 1.00 92.50 81 GLU A O 1
ATOM 623 N N . ARG A 1 82 ? -16.784 -2.075 10.170 1.00 90.62 82 ARG A N 1
ATOM 624 C CA . ARG A 1 82 ? -16.831 -2.580 11.547 1.00 90.62 82 ARG A CA 1
ATOM 625 C C . ARG A 1 82 ? -16.480 -1.520 12.594 1.00 90.62 82 ARG A C 1
ATOM 627 O O . ARG A 1 82 ? -16.240 -1.862 13.746 1.00 90.62 82 ARG A O 1
ATOM 634 N N . LYS A 1 83 ? -16.437 -0.239 12.204 1.00 89.75 83 LYS A N 1
ATOM 635 C CA . LYS A 1 83 ? -16.040 0.907 13.047 1.00 89.75 83 LYS A CA 1
ATOM 636 C C . LYS A 1 83 ? -14.606 0.820 13.601 1.00 89.75 83 LYS A C 1
ATOM 638 O O . LYS A 1 83 ? -14.265 1.556 14.521 1.00 89.75 83 LYS A O 1
ATOM 643 N N . VAL A 1 84 ? -13.748 -0.009 13.007 1.00 90.38 84 VAL A N 1
ATOM 644 C CA . VAL A 1 84 ? -12.315 -0.078 13.319 1.00 90.38 84 VAL A CA 1
ATOM 645 C C . VAL A 1 84 ? -11.581 0.848 12.358 1.00 90.38 84 VAL A C 1
ATOM 647 O O . VAL A 1 84 ? -11.503 0.580 11.160 1.00 90.38 84 VAL A O 1
ATOM 650 N N . ARG A 1 85 ? -11.075 1.975 12.866 1.00 91.00 85 ARG A N 1
ATOM 651 C CA . ARG A 1 85 ? -10.367 2.978 12.061 1.00 91.00 85 ARG A CA 1
ATOM 652 C C . ARG A 1 85 ? -9.024 3.311 12.711 1.00 91.00 85 ARG A C 1
ATOM 654 O O . ARG A 1 85 ? -9.024 3.703 13.878 1.00 91.00 85 ARG A O 1
ATOM 661 N N . PRO A 1 86 ? -7.899 3.194 11.988 1.00 93.25 86 PRO A N 1
ATOM 662 C CA . PRO A 1 86 ? -6.608 3.614 12.515 1.00 93.25 86 PRO A CA 1
ATOM 663 C C . PRO A 1 86 ? -6.533 5.135 12.695 1.00 93.25 86 PRO A C 1
ATOM 665 O O . PRO A 1 86 ? -7.183 5.905 11.983 1.00 93.25 86 PRO A O 1
ATOM 668 N N . SER A 1 87 ? -5.659 5.576 13.603 1.00 94.31 87 SER A N 1
ATOM 669 C CA . SER A 1 87 ? -5.133 6.944 13.581 1.00 94.31 87 SER A CA 1
ATOM 670 C C . SER A 1 87 ? -4.283 7.166 12.322 1.00 94.31 87 SER A C 1
ATOM 672 O O . SER A 1 87 ? -3.860 6.205 11.683 1.00 94.31 87 SER A O 1
ATOM 674 N N . LEU A 1 88 ? -3.986 8.420 11.962 1.00 93.31 88 LEU A N 1
ATOM 675 C CA . LEU A 1 88 ? -3.147 8.712 10.788 1.00 93.31 88 LEU A CA 1
ATOM 676 C C . LEU A 1 88 ? -1.784 8.005 10.869 1.00 93.31 88 LEU A C 1
ATOM 678 O O . LEU A 1 88 ? -1.364 7.353 9.919 1.00 93.31 88 LEU A O 1
ATOM 682 N N . LEU A 1 89 ? -1.127 8.070 12.030 1.00 93.38 89 LEU A N 1
ATOM 683 C CA . LEU A 1 89 ? 0.148 7.386 12.258 1.00 93.38 89 LEU A CA 1
ATOM 684 C C . LEU A 1 89 ? 0.001 5.861 12.196 1.00 93.38 89 LEU A C 1
ATOM 686 O O . LEU A 1 89 ? 0.833 5.194 11.589 1.00 93.38 89 LEU A O 1
ATOM 690 N N . GLY A 1 90 ? -1.076 5.308 12.766 1.00 92.38 90 GLY A N 1
ATOM 691 C CA . GLY A 1 90 ? -1.362 3.874 12.688 1.00 92.38 90 GLY A CA 1
ATOM 692 C C . GLY A 1 90 ? -1.620 3.400 11.256 1.00 92.38 90 GLY A C 1
ATOM 693 O O . GLY A 1 90 ? -1.193 2.313 10.883 1.00 92.38 90 GLY A O 1
ATOM 694 N N . PHE A 1 91 ? -2.263 4.230 10.436 1.00 94.75 91 PHE A N 1
ATOM 695 C CA . PHE A 1 91 ? -2.510 3.968 9.022 1.00 94.75 91 PHE A CA 1
ATOM 696 C C . PHE A 1 91 ? -1.208 3.971 8.215 1.00 94.75 91 PHE A C 1
ATOM 698 O O . PHE A 1 91 ? -0.944 3.016 7.488 1.00 94.75 91 PHE A O 1
ATOM 705 N N . LEU A 1 92 ? -0.367 4.998 8.382 1.00 95.00 92 LEU A N 1
ATOM 706 C CA . LEU A 1 92 ? 0.930 5.079 7.702 1.00 95.00 92 LEU A CA 1
ATOM 707 C C . LEU A 1 92 ? 1.842 3.914 8.110 1.00 95.00 92 LEU A C 1
ATOM 709 O O . LEU A 1 92 ? 2.419 3.248 7.252 1.00 95.00 92 LEU A O 1
ATOM 713 N N . GLY A 1 93 ? 1.906 3.609 9.409 1.00 92.69 93 GLY A N 1
ATOM 714 C CA . GLY A 1 93 ? 2.652 2.460 9.920 1.00 92.69 93 GLY A CA 1
ATOM 715 C C . GLY A 1 93 ? 2.131 1.131 9.368 1.00 92.69 93 GLY A C 1
ATOM 716 O O . GLY A 1 93 ? 2.922 0.276 8.975 1.00 92.69 93 GLY A O 1
ATOM 717 N N . PHE A 1 94 ? 0.809 0.965 9.270 1.00 93.00 94 PHE A N 1
ATOM 718 C CA . PHE A 1 94 ? 0.201 -0.224 8.679 1.00 93.00 94 PHE A CA 1
ATOM 719 C C . PHE A 1 94 ? 0.536 -0.375 7.193 1.00 93.00 94 PHE A C 1
ATOM 721 O O . PHE A 1 94 ? 0.898 -1.472 6.772 1.00 93.00 94 PHE A O 1
ATOM 728 N N . LEU A 1 95 ? 0.469 0.699 6.397 1.00 93.75 95 LEU A N 1
ATOM 729 C CA . LEU A 1 95 ? 0.840 0.645 4.981 1.00 93.75 95 LEU A CA 1
ATOM 730 C C . LEU A 1 95 ? 2.312 0.253 4.806 1.00 93.75 95 LEU A C 1
ATOM 732 O O . LEU A 1 95 ? 2.601 -0.673 4.045 1.00 93.75 95 LEU A O 1
ATOM 736 N N . ALA A 1 96 ? 3.215 0.880 5.565 1.00 91.50 96 ALA A N 1
ATOM 737 C CA . ALA A 1 96 ? 4.653 0.619 5.501 1.00 91.50 96 ALA A CA 1
ATOM 738 C C . ALA A 1 96 ? 5.048 -0.787 5.996 1.00 91.50 96 ALA A C 1
ATOM 740 O O . ALA A 1 96 ? 6.024 -1.363 5.517 1.00 91.50 96 ALA A O 1
ATOM 741 N N . ASN A 1 97 ? 4.288 -1.375 6.925 1.00 89.69 97 ASN A N 1
ATOM 742 C CA . ASN A 1 97 ? 4.568 -2.700 7.479 1.00 89.69 97 ASN A CA 1
ATOM 743 C C . ASN A 1 97 ? 4.096 -3.821 6.539 1.00 89.69 97 ASN A C 1
ATOM 745 O O . ASN A 1 97 ? 3.015 -4.379 6.721 1.00 89.69 97 ASN A O 1
ATOM 749 N N . LEU A 1 98 ? 4.878 -4.134 5.504 1.00 84.69 98 LEU A N 1
ATOM 750 C CA . LEU A 1 98 ? 4.547 -5.122 4.465 1.00 84.69 98 LEU A CA 1
ATOM 751 C C . LEU A 1 98 ? 4.013 -6.475 4.985 1.00 84.69 98 LEU A C 1
ATOM 753 O O . LEU A 1 98 ? 2.966 -6.892 4.490 1.00 84.69 98 LEU A O 1
ATOM 757 N N . PRO A 1 99 ? 4.635 -7.121 5.993 1.00 85.19 99 PRO A N 1
ATOM 758 C CA . PRO A 1 99 ? 4.137 -8.382 6.556 1.00 85.19 99 PRO A CA 1
ATOM 759 C C . PRO A 1 99 ? 2.743 -8.305 7.192 1.00 85.19 99 PRO A C 1
ATOM 761 O O . PRO A 1 99 ? 2.031 -9.306 7.255 1.00 85.19 99 PRO A O 1
ATOM 764 N N . SER A 1 100 ? 2.335 -7.131 7.679 1.00 86.31 100 SER A N 1
ATOM 765 C CA . SER A 1 100 ? 1.019 -6.952 8.288 1.00 86.31 100 SER A CA 1
ATOM 766 C C . SER A 1 100 ? -0.030 -6.705 7.208 1.00 86.31 100 SER A C 1
ATOM 768 O O . SER A 1 100 ? -0.175 -5.592 6.709 1.00 86.31 100 SER A O 1
ATOM 770 N N . LEU A 1 101 ? -0.768 -7.751 6.834 1.00 87.94 101 LEU A N 1
ATOM 771 C CA . LEU A 1 101 ? -1.811 -7.671 5.801 1.00 87.94 101 LEU A CA 1
ATOM 772 C C . LEU A 1 101 ? -3.182 -7.258 6.345 1.00 87.94 101 LEU A C 1
ATOM 774 O O . LEU A 1 101 ? -4.033 -6.793 5.593 1.00 87.94 101 LEU A O 1
ATOM 778 N N . VAL A 1 102 ? -3.413 -7.459 7.642 1.00 88.38 102 VAL A N 1
ATOM 779 C CA . VAL A 1 102 ? -4.743 -7.386 8.250 1.00 88.38 102 VAL A CA 1
ATOM 780 C C . VAL A 1 102 ? -4.688 -6.466 9.465 1.00 88.38 102 VAL A C 1
ATOM 782 O O . VAL A 1 102 ? -4.338 -6.889 10.567 1.00 88.38 102 VAL A O 1
ATOM 785 N N . HIS A 1 103 ? -5.075 -5.206 9.283 1.00 87.88 103 HIS A N 1
ATOM 786 C CA . HIS A 1 103 ? -5.047 -4.185 10.327 1.00 87.88 103 HIS A CA 1
ATOM 787 C C . HIS A 1 103 ? -5.915 -4.577 11.525 1.00 87.88 103 HIS A C 1
ATOM 789 O O . HIS A 1 103 ? -5.516 -4.424 12.678 1.00 87.88 103 HIS A O 1
ATOM 795 N N . ARG A 1 104 ? -7.083 -5.171 11.253 1.00 82.00 104 ARG A N 1
ATOM 796 C CA . ARG A 1 104 ? -8.037 -5.622 12.281 1.00 82.00 104 ARG A CA 1
ATOM 797 C C . ARG A 1 104 ? -7.472 -6.651 13.273 1.00 82.00 104 ARG A C 1
ATOM 799 O O . ARG A 1 104 ? -8.088 -6.851 14.312 1.00 82.00 104 ARG A O 1
ATOM 806 N N . ARG A 1 105 ? -6.347 -7.315 12.968 1.00 80.38 105 ARG A N 1
ATOM 807 C CA . ARG A 1 105 ? -5.707 -8.306 13.857 1.00 80.38 105 ARG A CA 1
ATOM 808 C C . ARG A 1 105 ? -4.527 -7.757 14.659 1.00 80.38 105 ARG A C 1
ATOM 810 O O . ARG A 1 105 ? -4.154 -8.373 15.651 1.00 80.38 105 ARG A O 1
ATOM 817 N N . ILE A 1 106 ? -4.010 -6.577 14.318 1.00 77.06 106 ILE A N 1
ATOM 818 C CA . ILE A 1 106 ? -2.819 -6.008 14.970 1.00 77.06 106 ILE A CA 1
ATOM 819 C C . ILE A 1 106 ? -3.049 -5.781 16.470 1.00 77.06 106 ILE A C 1
ATOM 821 O O . ILE A 1 106 ? -2.157 -6.015 17.276 1.00 77.06 106 ILE A O 1
ATOM 825 N N . GLY A 1 107 ? -4.258 -5.371 16.866 1.00 72.44 107 GLY A N 1
ATOM 826 C CA . GLY A 1 107 ? -4.594 -5.172 18.280 1.00 72.44 107 GLY A CA 1
ATOM 827 C C . GLY A 1 107 ? -4.702 -6.464 19.100 1.00 72.44 107 GLY A C 1
ATOM 828 O O . GLY A 1 107 ? -4.647 -6.400 20.322 1.00 72.44 107 GLY A O 1
ATOM 829 N N . SER A 1 108 ? -4.859 -7.621 18.449 1.00 75.44 108 SER A N 1
ATOM 830 C CA . SER A 1 108 ? -4.970 -8.932 19.108 1.00 75.44 108 SER A CA 1
ATOM 831 C C . SER A 1 108 ? -3.653 -9.708 19.163 1.00 75.44 108 SER A C 1
ATOM 833 O O . SER A 1 108 ? -3.594 -10.763 19.791 1.00 75.44 108 SER A O 1
ATOM 835 N N . GLU A 1 109 ? -2.607 -9.223 18.494 1.00 72.88 109 GLU A N 1
ATOM 836 C CA . GLU A 1 109 ? -1.312 -9.897 18.468 1.00 72.88 109 GLU A CA 1
ATOM 837 C C . GLU A 1 109 ? -0.498 -9.583 19.735 1.00 72.88 109 GLU A C 1
ATOM 839 O O . GLU A 1 109 ? -0.497 -8.438 20.201 1.00 72.88 109 GLU A O 1
ATOM 844 N N . PRO A 1 110 ? 0.223 -10.572 20.301 1.00 76.19 110 PRO A N 1
ATOM 845 C CA . PRO A 1 110 ? 1.138 -10.330 21.408 1.00 76.19 110 PRO A CA 1
ATOM 846 C C . PRO A 1 110 ? 2.183 -9.285 21.007 1.00 76.19 110 PRO A C 1
ATOM 848 O O . PRO A 1 110 ? 2.892 -9.457 20.015 1.00 76.19 110 PRO A O 1
ATOM 851 N N . GLN A 1 111 ? 2.286 -8.204 21.780 1.00 76.44 111 GLN A N 1
ATOM 852 C CA . GLN A 1 111 ? 3.266 -7.144 21.546 1.00 76.44 111 GLN A CA 1
ATOM 853 C C . GLN A 1 111 ? 4.633 -7.614 22.068 1.00 76.44 111 GLN A C 1
ATOM 855 O O . GLN A 1 111 ? 4.784 -7.764 23.284 1.00 76.44 111 GLN A O 1
ATOM 860 N N . PRO A 1 112 ? 5.626 -7.874 21.195 1.00 77.50 112 PRO A N 1
ATOM 861 C CA . PRO A 1 112 ? 6.945 -8.296 21.643 1.00 77.50 112 PRO A CA 1
ATOM 862 C C . PRO A 1 112 ? 7.611 -7.183 22.454 1.00 77.50 112 PRO A C 1
ATOM 864 O O . PRO A 1 112 ? 7.411 -5.988 22.215 1.00 77.50 112 PRO A O 1
ATOM 867 N N . THR A 1 113 ? 8.455 -7.571 23.402 1.00 86.19 113 THR A N 1
ATOM 868 C CA . THR A 1 113 ? 9.257 -6.618 24.171 1.00 86.19 113 THR A CA 1
ATOM 869 C C . THR A 1 113 ? 10.252 -5.889 23.259 1.00 86.19 113 THR A C 1
ATOM 871 O O . THR A 1 113 ? 10.642 -6.386 22.200 1.00 86.19 113 THR A O 1
ATOM 874 N N . ARG A 1 114 ? 10.729 -4.701 23.669 1.00 82.38 114 ARG A N 1
ATOM 875 C CA . ARG A 1 114 ? 11.694 -3.909 22.870 1.00 82.38 114 ARG A CA 1
ATOM 876 C C . ARG A 1 114 ? 12.922 -4.722 22.445 1.00 82.38 114 ARG A C 1
ATOM 878 O O . ARG A 1 114 ? 13.386 -4.581 21.319 1.00 82.38 114 ARG A O 1
ATOM 885 N N . ARG A 1 115 ? 13.421 -5.590 23.331 1.00 83.19 115 ARG A N 1
ATOM 886 C CA . ARG A 1 115 ? 14.588 -6.446 23.077 1.00 83.19 115 ARG A CA 1
ATOM 887 C C . ARG A 1 115 ? 14.302 -7.496 22.002 1.00 83.19 115 ARG A C 1
ATOM 889 O O . ARG A 1 115 ? 15.115 -7.675 21.101 1.00 83.19 115 ARG A O 1
ATOM 896 N N . GLU A 1 116 ? 13.144 -8.147 22.068 1.00 83.44 116 GLU A N 1
ATOM 897 C CA . GLU A 1 116 ? 12.709 -9.118 21.056 1.00 83.44 116 GLU A CA 1
ATOM 898 C C . GLU A 1 116 ? 12.505 -8.455 19.695 1.00 83.44 116 GLU A C 1
ATOM 900 O O . GLU A 1 116 ? 12.874 -9.028 18.671 1.00 83.44 116 GLU A O 1
ATOM 905 N N . ASN A 1 117 ? 11.978 -7.228 19.678 1.00 84.12 117 ASN A N 1
ATOM 906 C CA . ASN A 1 117 ? 11.792 -6.474 18.446 1.00 84.12 117 ASN A CA 1
ATOM 907 C C . ASN A 1 117 ? 13.133 -6.146 17.766 1.00 84.12 117 ASN A C 1
ATOM 909 O O . ASN A 1 117 ? 13.266 -6.334 16.560 1.00 84.12 117 ASN A O 1
ATOM 913 N N . SER A 1 118 ? 14.154 -5.740 18.530 1.00 80.62 118 SER A N 1
ATOM 914 C CA . SER A 1 118 ? 15.494 -5.481 17.983 1.00 80.62 118 SER A CA 1
ATOM 915 C C . SER A 1 118 ? 16.140 -6.738 17.398 1.00 80.62 118 SER A C 1
ATOM 917 O O . SER A 1 118 ? 16.700 -6.687 16.306 1.00 80.62 118 SER A O 1
ATOM 919 N N . VAL A 1 119 ? 16.033 -7.880 18.086 1.00 87.88 119 VAL A N 1
ATOM 920 C CA . VAL A 1 119 ? 16.570 -9.159 17.584 1.00 87.88 119 VAL A CA 1
ATOM 921 C C . VAL A 1 119 ? 15.863 -9.576 16.296 1.00 87.88 119 VAL A C 1
ATOM 923 O O . VAL A 1 119 ? 16.522 -9.964 15.331 1.00 87.88 119 VAL A O 1
ATOM 926 N N . ARG A 1 120 ? 14.531 -9.449 16.248 1.00 82.56 120 ARG A N 1
ATOM 927 C CA . ARG A 1 120 ? 13.751 -9.716 15.032 1.00 82.56 120 ARG A CA 1
ATOM 928 C C . ARG A 1 120 ? 14.153 -8.785 13.894 1.00 82.56 120 ARG A C 1
ATOM 930 O O . ARG A 1 120 ? 14.340 -9.269 12.790 1.00 82.56 120 ARG A O 1
ATOM 937 N N . LEU A 1 121 ? 14.354 -7.493 14.158 1.00 82.50 121 LEU A N 1
ATOM 938 C CA . LEU A 1 121 ? 14.767 -6.527 13.140 1.00 82.50 121 LEU A CA 1
ATOM 939 C C . LEU A 1 121 ? 16.119 -6.892 12.517 1.00 82.50 121 LEU A C 1
ATOM 941 O O . LEU A 1 121 ? 16.238 -6.914 11.295 1.00 82.50 121 LEU A O 1
ATOM 945 N N . VAL A 1 122 ? 17.121 -7.215 13.343 1.00 86.81 122 VAL A N 1
ATOM 946 C CA . VAL A 1 122 ? 18.451 -7.625 12.862 1.00 86.81 122 VAL A CA 1
ATOM 947 C C . VAL A 1 122 ? 18.355 -8.900 12.027 1.00 86.81 122 VAL A C 1
ATOM 949 O O . VAL A 1 122 ? 18.931 -8.968 10.942 1.00 86.81 122 VAL A O 1
ATOM 952 N N . LYS A 1 123 ? 17.582 -9.888 12.491 1.00 88.94 123 LYS A N 1
ATOM 953 C CA . LYS A 1 123 ? 17.354 -11.134 11.753 1.00 88.94 123 LYS A CA 1
ATOM 954 C C . LYS A 1 123 ? 16.680 -10.873 10.401 1.00 88.94 123 LYS A C 1
ATOM 956 O O . LYS A 1 123 ? 17.184 -11.329 9.381 1.00 88.94 123 LYS A O 1
ATOM 961 N N . SER A 1 124 ? 15.607 -10.085 10.380 1.00 80.31 124 SER A N 1
ATOM 962 C CA . SER A 1 124 ? 14.896 -9.731 9.148 1.00 80.31 124 SER A CA 1
ATOM 963 C C . SER A 1 124 ? 15.776 -8.954 8.168 1.00 80.31 124 SER A C 1
ATOM 965 O O . SER A 1 124 ? 15.675 -9.163 6.963 1.00 80.31 124 SER A O 1
ATOM 967 N N . LEU A 1 125 ? 16.660 -8.076 8.654 1.00 82.50 125 LEU A N 1
ATOM 968 C CA . LEU A 1 125 ? 17.625 -7.367 7.808 1.00 82.50 125 LEU A CA 1
ATOM 969 C C . LEU A 1 125 ? 18.641 -8.324 7.173 1.00 82.50 125 LEU A C 1
ATOM 971 O O . LEU A 1 125 ? 18.955 -8.178 5.991 1.00 82.50 125 LEU A O 1
ATOM 975 N N . ALA A 1 126 ? 19.129 -9.311 7.929 1.00 84.25 126 ALA A N 1
ATOM 976 C CA . ALA A 1 126 ? 20.038 -10.328 7.407 1.00 84.25 126 ALA A CA 1
ATOM 977 C C . ALA A 1 126 ? 19.355 -11.195 6.334 1.00 84.25 126 ALA A C 1
ATOM 979 O O . ALA A 1 126 ? 19.905 -11.381 5.250 1.00 84.25 126 ALA A O 1
ATOM 980 N N . GLU A 1 127 ? 18.128 -11.653 6.598 1.00 85.81 127 GLU A N 1
ATOM 981 C CA . GLU A 1 127 ? 17.322 -12.429 5.646 1.00 85.81 127 GLU A CA 1
ATOM 982 C C . GLU A 1 127 ? 17.008 -11.628 4.375 1.00 85.81 127 GLU A C 1
ATOM 984 O O . GLU A 1 127 ? 17.171 -12.138 3.267 1.00 85.81 127 GLU A O 1
ATOM 989 N N . ALA A 1 128 ? 16.630 -10.354 4.514 1.00 78.44 128 ALA A N 1
ATOM 990 C CA . ALA A 1 128 ? 16.380 -9.470 3.378 1.00 78.44 128 ALA A CA 1
ATOM 991 C C . ALA A 1 128 ? 17.644 -9.242 2.536 1.00 78.44 128 ALA A C 1
ATOM 993 O O . ALA A 1 128 ? 17.583 -9.278 1.308 1.00 78.44 128 ALA A O 1
ATOM 994 N N . SER A 1 129 ? 18.797 -9.054 3.184 1.00 81.31 129 SER A N 1
ATOM 995 C CA . SER A 1 129 ? 20.083 -8.891 2.494 1.00 81.31 129 SER A CA 1
ATOM 996 C C . SER A 1 129 ? 20.456 -10.146 1.705 1.00 81.31 129 SER A C 1
ATOM 998 O O . SER A 1 129 ? 20.868 -10.048 0.550 1.00 81.31 129 SER A O 1
ATOM 1000 N N . LEU A 1 130 ? 20.248 -11.327 2.293 1.00 88.44 130 LEU A N 1
ATOM 1001 C CA . LEU A 1 130 ? 20.479 -12.604 1.624 1.00 88.44 130 LEU A CA 1
ATOM 1002 C C . LEU A 1 130 ? 19.540 -12.789 0.424 1.00 88.44 130 LEU A C 1
ATOM 1004 O O . LEU A 1 130 ? 19.994 -13.150 -0.659 1.00 88.44 130 LEU A O 1
ATOM 1008 N N . ALA A 1 131 ? 18.249 -12.488 0.584 1.00 80.38 131 ALA A N 1
ATOM 1009 C CA . ALA A 1 131 ? 17.272 -12.572 -0.499 1.00 80.38 131 ALA A CA 1
ATOM 1010 C C . ALA A 1 131 ? 17.624 -11.635 -1.667 1.00 80.38 131 ALA A C 1
ATOM 1012 O O . ALA A 1 131 ? 17.562 -12.044 -2.825 1.00 80.38 131 ALA A O 1
ATOM 1013 N N . LEU A 1 132 ? 18.047 -10.399 -1.379 1.00 78.50 132 LEU A N 1
ATOM 1014 C CA . LEU A 1 132 ? 18.510 -9.456 -2.403 1.00 78.50 132 LEU A CA 1
ATOM 1015 C C . LEU A 1 132 ? 19.745 -9.973 -3.143 1.00 78.50 132 LEU A C 1
ATOM 1017 O O . LEU A 1 132 ? 19.823 -9.837 -4.363 1.00 78.50 132 LEU A O 1
ATOM 1021 N N . LEU A 1 133 ? 20.687 -10.588 -2.428 1.00 83.12 133 LEU A N 1
ATOM 1022 C CA . LEU A 1 133 ? 21.881 -11.181 -3.023 1.00 83.12 133 LEU A CA 1
ATOM 1023 C C . LEU A 1 133 ? 21.521 -12.338 -3.968 1.00 83.12 133 LEU A C 1
ATOM 1025 O O . LEU A 1 133 ? 22.010 -12.372 -5.095 1.00 83.12 133 LEU A O 1
ATOM 1029 N N . VAL A 1 134 ? 20.601 -13.219 -3.560 1.00 84.38 134 VAL A N 1
ATOM 1030 C CA . VAL A 1 134 ? 20.083 -14.312 -4.402 1.00 84.38 134 VAL A CA 1
ATOM 1031 C C . VAL A 1 134 ? 19.374 -13.774 -5.644 1.00 84.38 134 VAL A C 1
ATOM 1033 O O . VAL A 1 134 ? 19.649 -14.230 -6.748 1.00 84.38 134 VAL A O 1
ATOM 1036 N N . LEU A 1 135 ? 18.499 -12.776 -5.501 1.00 76.38 135 LEU A N 1
ATOM 1037 C CA . LEU A 1 135 ? 17.802 -12.172 -6.642 1.00 76.38 135 LEU A CA 1
ATOM 1038 C C . LEU A 1 135 ? 18.767 -11.498 -7.626 1.00 76.38 135 LEU A C 1
ATOM 1040 O O . LEU A 1 135 ? 18.539 -11.530 -8.834 1.00 76.38 135 LEU A O 1
ATOM 1044 N N . ASN A 1 136 ? 19.845 -10.894 -7.126 1.00 76.12 136 ASN A N 1
ATOM 1045 C CA . ASN A 1 136 ? 20.860 -10.283 -7.976 1.00 76.12 136 ASN A CA 1
ATOM 1046 C C . ASN A 1 136 ? 21.676 -11.346 -8.731 1.00 76.12 136 ASN A C 1
ATOM 1048 O O . ASN A 1 136 ? 21.894 -11.209 -9.930 1.00 76.12 136 ASN A O 1
ATOM 1052 N N . LEU A 1 137 ? 22.036 -12.446 -8.060 1.00 79.81 137 LEU A N 1
ATOM 1053 C CA . LEU A 1 137 ? 22.654 -13.616 -8.694 1.00 79.81 137 LEU A CA 1
ATOM 1054 C C . LEU A 1 137 ? 21.755 -14.223 -9.777 1.00 79.81 137 LEU A C 1
ATOM 1056 O O . LEU A 1 137 ? 22.233 -14.520 -10.867 1.00 79.81 137 LEU A O 1
ATOM 1060 N N . LEU A 1 138 ? 20.451 -14.350 -9.514 1.00 76.25 138 LEU A N 1
ATOM 1061 C CA . LEU A 1 138 ? 19.480 -14.850 -10.489 1.00 76.25 138 LEU A CA 1
ATOM 1062 C C . LEU A 1 138 ? 19.365 -13.951 -11.725 1.00 76.25 138 LEU A C 1
ATOM 1064 O O . LEU A 1 138 ? 19.182 -14.466 -12.817 1.00 76.25 138 LEU A O 1
ATOM 1068 N N . ASN A 1 139 ? 19.501 -12.630 -11.592 1.00 70.00 139 ASN A N 1
ATOM 1069 C CA . ASN A 1 139 ? 19.549 -11.734 -12.757 1.00 70.00 139 ASN A CA 1
ATOM 1070 C C . ASN A 1 139 ? 20.831 -11.885 -13.588 1.00 70.00 139 ASN A C 1
ATOM 1072 O O . ASN A 1 139 ? 20.860 -11.443 -14.732 1.00 70.00 139 ASN A O 1
ATOM 1076 N N . TRP A 1 140 ? 21.892 -12.444 -13.005 1.00 70.69 140 TRP A N 1
ATOM 1077 C CA . TRP A 1 140 ? 23.170 -12.662 -13.681 1.00 70.69 140 TRP A CA 1
ATOM 1078 C C . TRP A 1 140 ? 23.230 -14.003 -14.419 1.00 70.69 140 TRP A C 1
ATOM 1080 O O . TRP A 1 140 ? 24.078 -14.192 -15.286 1.00 70.69 140 TRP A O 1
ATOM 1090 N N . LEU A 1 141 ? 22.340 -14.933 -14.071 1.00 70.81 141 LEU A N 1
ATOM 1091 C CA . LEU A 1 141 ? 22.179 -16.193 -14.782 1.00 70.81 141 LEU A CA 1
ATOM 1092 C C . LEU A 1 141 ? 21.538 -15.946 -16.149 1.00 70.81 141 LEU A C 1
ATOM 1094 O O . LEU A 1 141 ? 20.504 -15.289 -16.256 1.00 70.81 141 LEU A O 1
ATOM 1098 N N . ASP A 1 142 ? 22.162 -16.499 -17.186 1.00 65.50 142 ASP A N 1
ATOM 1099 C CA . ASP A 1 142 ? 21.672 -16.422 -18.557 1.00 65.50 142 ASP A CA 1
ATOM 1100 C C . ASP A 1 142 ? 20.470 -17.371 -18.713 1.00 65.50 142 ASP A C 1
ATOM 1102 O O . ASP A 1 142 ? 20.598 -18.598 -18.835 1.00 65.50 142 ASP A O 1
ATOM 1106 N N . TRP A 1 143 ? 19.267 -16.808 -18.589 1.00 66.25 143 TRP A N 1
ATOM 1107 C CA . TRP A 1 143 ? 18.013 -17.570 -18.577 1.00 66.25 143 TRP A CA 1
ATOM 1108 C C . TRP A 1 143 ? 17.698 -18.239 -19.917 1.00 66.25 143 TRP A C 1
ATOM 1110 O O . TRP A 1 143 ? 16.944 -19.214 -19.939 1.00 66.25 143 TRP A O 1
ATOM 1120 N N . ASP A 1 144 ? 18.312 -17.764 -21.002 1.00 67.06 144 ASP A N 1
ATOM 1121 C CA . ASP A 1 144 ? 18.129 -18.303 -22.351 1.00 67.06 144 ASP A CA 1
ATOM 1122 C C . ASP A 1 144 ? 18.720 -19.718 -22.495 1.00 67.06 144 ASP A C 1
ATOM 1124 O O . ASP A 1 144 ? 18.191 -20.535 -23.243 1.00 67.06 144 ASP A O 1
ATOM 1128 N N . TRP A 1 145 ? 19.765 -20.058 -21.729 1.00 58.22 145 TRP A N 1
ATOM 1129 C CA . TRP A 1 145 ? 20.365 -21.402 -21.743 1.00 58.22 145 TRP A CA 1
ATOM 1130 C C . TRP A 1 145 ? 19.778 -22.350 -20.693 1.00 58.22 145 TRP A C 1
ATOM 1132 O O . TRP A 1 145 ? 19.737 -23.564 -20.894 1.00 58.22 145 TRP A O 1
ATOM 1142 N N . THR A 1 146 ? 19.321 -21.820 -19.558 1.00 57.41 146 THR A N 1
ATOM 1143 C CA . THR A 1 146 ? 18.857 -22.638 -18.424 1.00 57.41 146 THR A CA 1
ATOM 1144 C C . THR A 1 146 ? 17.415 -23.125 -18.564 1.00 57.41 146 THR A C 1
ATOM 1146 O O . THR A 1 146 ? 17.100 -24.197 -18.050 1.00 57.41 146 THR A O 1
ATOM 1149 N N . THR A 1 147 ? 16.553 -22.421 -19.306 1.00 58.19 147 THR A N 1
ATOM 1150 C CA . THR A 1 147 ? 15.189 -22.903 -19.609 1.00 58.19 147 THR A CA 1
ATOM 1151 C C . THR A 1 147 ? 15.199 -24.188 -20.440 1.00 58.19 147 THR A C 1
ATOM 1153 O O . THR A 1 147 ? 14.417 -25.093 -20.160 1.00 58.19 147 THR A O 1
ATOM 1156 N N . PHE A 1 148 ? 16.148 -24.334 -21.372 1.00 56.19 148 PHE A N 1
ATOM 1157 C CA . PHE A 1 148 ? 16.238 -25.517 -22.233 1.00 56.19 148 PHE A CA 1
ATOM 1158 C C . PHE A 1 148 ? 16.553 -26.808 -21.455 1.00 56.19 148 PHE A C 1
ATOM 1160 O O . PHE A 1 148 ? 16.000 -27.862 -21.756 1.00 56.19 148 PHE A O 1
ATOM 1167 N N . LEU A 1 149 ? 17.406 -26.732 -20.425 1.00 60.28 149 LEU A N 1
ATOM 1168 C CA . LEU A 1 149 ? 17.785 -27.886 -19.596 1.00 60.28 149 LEU A CA 1
ATOM 1169 C C . LEU A 1 149 ? 16.668 -28.346 -18.651 1.00 60.28 149 LEU A C 1
ATOM 1171 O O . LEU A 1 149 ? 16.580 -29.534 -18.368 1.00 60.28 149 LEU A O 1
ATOM 1175 N N . VAL A 1 150 ? 15.826 -27.429 -18.167 1.00 63.56 150 VAL A N 1
ATOM 1176 C CA . VAL A 1 150 ? 14.713 -27.762 -17.258 1.00 63.56 150 VAL A CA 1
ATOM 1177 C C . VAL A 1 150 ? 13.518 -28.345 -18.017 1.00 63.56 150 VAL A C 1
ATOM 1179 O O . VAL A 1 150 ? 12.798 -29.162 -17.460 1.00 63.56 150 VAL A O 1
ATOM 1182 N N . GLU A 1 151 ? 13.312 -27.966 -19.281 1.00 56.97 151 GLU A N 1
ATOM 1183 C CA . GLU A 1 151 ? 12.259 -28.556 -20.124 1.00 56.97 151 GLU A CA 1
ATOM 1184 C C . GLU A 1 151 ? 12.594 -29.965 -20.646 1.00 56.97 151 GLU A C 1
ATOM 1186 O O . GLU A 1 151 ? 11.683 -30.696 -21.024 1.00 56.97 151 GLU A O 1
ATOM 11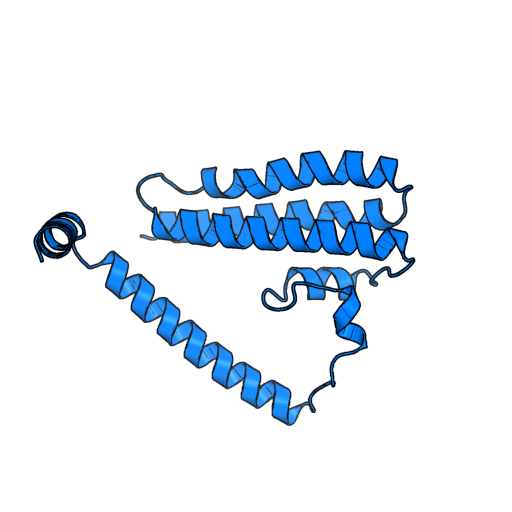91 N N . HIS A 1 152 ? 13.876 -30.351 -20.673 1.00 67.88 152 HIS A N 1
ATOM 1192 C CA . HIS A 1 152 ? 14.345 -31.622 -21.252 1.00 67.88 152 HIS A CA 1
ATOM 1193 C C . HIS A 1 152 ? 14.925 -32.612 -20.219 1.00 67.88 152 HIS A C 1
ATOM 1195 O O . HIS A 1 152 ? 15.537 -33.610 -20.612 1.00 67.88 152 HIS A O 1
ATOM 1201 N N . LEU A 1 153 ? 14.740 -32.345 -18.922 1.00 55.59 153 LEU A N 1
ATOM 1202 C CA . LEU A 1 153 ? 15.006 -33.262 -17.802 1.00 55.59 153 LEU A CA 1
ATOM 1203 C C . LEU A 1 153 ? 13.691 -33.838 -17.268 1.00 55.59 153 LEU A C 1
ATOM 1205 O O . LEU A 1 153 ? 13.678 -35.054 -16.975 1.00 55.59 153 LEU A O 1
#

Sequence (153 aa):
MAAVHWSVLVAACVAYGVSVLFFPALRISSRGRVIVLVPLAVVVLLTPWIIPSEARIARFLVAIYSGVLVLKLWDLHLGAERKVRPSLLGFLGFLANLPSLVHRRIGSEPQPTRRENSVRLVKSLAEASLALLVLNLLNWLDWDWTTFLVEHL

pLDDT: mean 87.5, std 11.04, range [55.59, 98.31]